Protein AF-A0A1M5T4X8-F1 (afdb_monomer_lite)

Sequence (87 aa):
MEGNESYKTAYAAAYARLIEQHEPTETRLFNDIFVKNFFSKYINSIMKFGAIRKFMISMYNSTSIGLYGLQVCRTKYIDEKLHMEVH

Foldseek 3Di:
DPDPVVVVVVVLLLVLVLLLCLDDPVPRLDDDPCSCVVDDPVVNVVSNDVVVSVVVVCVSCVVPNCNSVVSRVVVSVVVVVVVVVVD

Secondary structure (DSSP, 8-state):
----HHHHHHHHHHHHHHHHTTS-TTT-S---SSGGGGS-HHHHHHTTSHHHHHHHHHHHHTSSTTHHHHHHHHHHHHHHHHHHHT-

pLDDT: mean 89.11, std 10.07, range [44.34, 95.94]

Structure (mmCIF, N/CA/C/O backbone):
data_AF-A0A1M5T4X8-F1
#
_entry.id   AF-A0A1M5T4X8-F1
#
loop_
_atom_site.group_PDB
_atom_site.id
_atom_site.type_symbol
_atom_site.label_atom_id
_atom_site.label_alt_id
_atom_site.label_comp_id
_atom_site.label_asym_id
_atom_site.label_entity_id
_atom_site.label_seq_id
_atom_site.pdbx_PDB_ins_code
_atom_site.Cartn_x
_atom_site.Cartn_y
_atom_site.Cartn_z
_atom_site.occupancy
_atom_site.B_iso_or_equiv
_atom_site.auth_seq_id
_atom_site.auth_comp_id
_atom_site.auth_asym_id
_atom_site.auth_atom_id
_atom_site.pdbx_PDB_model_num
ATOM 1 N N . MET A 1 1 ? 18.326 -13.732 -19.588 1.00 44.34 1 MET A N 1
ATOM 2 C CA . MET A 1 1 ? 17.114 -13.933 -18.770 1.00 44.34 1 MET A CA 1
ATOM 3 C C . MET A 1 1 ? 16.392 -12.598 -18.724 1.00 44.34 1 MET A C 1
ATOM 5 O O . MET A 1 1 ? 16.784 -11.750 -17.935 1.00 44.34 1 MET A O 1
ATOM 9 N N . GLU A 1 2 ? 15.433 -12.361 -19.623 1.00 48.75 2 GLU A N 1
ATOM 10 C CA . GLU A 1 2 ? 14.517 -11.219 -19.497 1.00 48.75 2 GLU A CA 1
ATOM 11 C C . GLU A 1 2 ? 13.710 -11.433 -18.215 1.00 48.75 2 GLU A C 1
ATOM 13 O O . GLU A 1 2 ? 12.811 -12.269 -18.146 1.00 48.75 2 GLU A O 1
ATOM 18 N N . GLY A 1 3 ? 14.140 -10.771 -17.142 1.00 55.88 3 GLY A N 1
ATOM 19 C CA . GLY A 1 3 ? 13.427 -10.786 -15.877 1.00 55.88 3 GLY A CA 1
ATOM 20 C C . GLY A 1 3 ? 12.041 -10.202 -16.103 1.00 55.88 3 GLY A C 1
ATOM 21 O O . GLY A 1 3 ? 11.902 -9.171 -16.748 1.00 55.88 3 GLY A O 1
ATOM 22 N N . ASN A 1 4 ? 11.015 -10.884 -15.609 1.00 69.38 4 ASN A N 1
ATOM 23 C CA . ASN A 1 4 ? 9.623 -10.506 -15.808 1.00 69.38 4 ASN A CA 1
ATOM 24 C C . ASN A 1 4 ? 9.330 -9.163 -15.106 1.00 69.38 4 ASN A C 1
ATOM 26 O O . ASN A 1 4 ? 8.921 -9.133 -13.947 1.00 69.38 4 ASN A O 1
ATOM 30 N N . GLU A 1 5 ? 9.583 -8.040 -15.782 1.00 79.31 5 GLU A N 1
ATOM 31 C CA . GLU A 1 5 ? 9.385 -6.681 -15.253 1.00 79.31 5 GLU A CA 1
ATOM 32 C C . GLU A 1 5 ? 7.933 -6.450 -14.800 1.00 79.31 5 GLU A C 1
ATOM 34 O O . GLU A 1 5 ? 7.677 -5.715 -13.844 1.00 79.31 5 GLU A O 1
ATOM 39 N N . SER A 1 6 ? 6.982 -7.176 -15.396 1.00 84.62 6 SER A N 1
ATOM 40 C CA . SER A 1 6 ? 5.574 -7.190 -14.988 1.00 84.62 6 SER A CA 1
ATOM 41 C C . SER A 1 6 ? 5.377 -7.701 -13.558 1.00 84.62 6 SER A C 1
ATOM 43 O O . SER A 1 6 ? 4.517 -7.202 -12.838 1.00 84.62 6 SER A O 1
ATOM 45 N N . TYR A 1 7 ? 6.190 -8.660 -13.100 1.00 88.06 7 TYR A N 1
ATOM 46 C CA . TYR A 1 7 ? 6.138 -9.123 -11.711 1.00 88.06 7 TYR A CA 1
ATOM 47 C C . TYR A 1 7 ? 6.574 -8.022 -10.741 1.00 88.06 7 TYR A C 1
ATOM 49 O O . TYR A 1 7 ? 5.927 -7.813 -9.717 1.00 88.06 7 TYR A O 1
ATOM 57 N N . LYS A 1 8 ? 7.647 -7.287 -11.061 1.00 86.19 8 LYS A N 1
ATOM 58 C CA . LYS A 1 8 ? 8.157 -6.220 -10.188 1.00 86.19 8 LYS A CA 1
ATOM 59 C C . LYS A 1 8 ? 7.133 -5.098 -10.035 1.00 86.19 8 LYS A C 1
ATOM 61 O O . LYS A 1 8 ? 6.890 -4.637 -8.921 1.00 86.19 8 LYS A O 1
ATOM 66 N N . THR A 1 9 ? 6.501 -4.694 -11.135 1.00 88.62 9 THR A N 1
ATOM 67 C CA . THR A 1 9 ? 5.470 -3.647 -11.123 1.00 88.62 9 THR A CA 1
ATOM 68 C C . THR A 1 9 ? 4.192 -4.109 -10.422 1.00 88.62 9 THR A C 1
ATOM 70 O O . THR A 1 9 ? 3.641 -3.361 -9.612 1.00 88.62 9 THR A O 1
ATOM 73 N N . ALA A 1 10 ? 3.755 -5.353 -10.643 1.00 91.19 10 ALA A N 1
ATOM 74 C CA . ALA A 1 10 ? 2.619 -5.938 -9.933 1.00 91.19 10 ALA A CA 1
ATOM 75 C C . ALA A 1 10 ? 2.873 -6.028 -8.420 1.00 91.19 10 ALA A C 1
ATOM 77 O O . ALA A 1 10 ? 2.022 -5.626 -7.626 1.00 91.19 10 ALA A O 1
ATOM 78 N N . TYR A 1 11 ? 4.064 -6.482 -8.018 1.00 90.50 11 TYR A N 1
ATOM 79 C CA . TYR A 1 11 ? 4.461 -6.559 -6.614 1.00 90.50 11 TYR A CA 1
ATOM 80 C C . TYR A 1 11 ? 4.496 -5.172 -5.964 1.00 90.50 11 TYR A C 1
ATOM 82 O O . TYR A 1 11 ? 3.976 -4.993 -4.866 1.00 90.50 11 TYR A O 1
ATOM 90 N N . ALA A 1 12 ? 5.030 -4.164 -6.661 1.00 89.31 12 ALA A N 1
ATOM 91 C CA . ALA A 1 12 ? 5.036 -2.780 -6.197 1.00 89.31 12 ALA A CA 1
ATOM 92 C C . ALA A 1 12 ? 3.612 -2.228 -5.993 1.00 89.31 12 ALA A C 1
ATOM 94 O O . ALA A 1 12 ? 3.342 -1.577 -4.984 1.00 89.31 12 ALA A O 1
ATOM 95 N N . ALA A 1 13 ? 2.687 -2.497 -6.918 1.00 92.56 13 ALA A N 1
ATOM 96 C CA . ALA A 1 13 ? 1.288 -2.094 -6.773 1.00 92.56 13 ALA A CA 1
ATOM 97 C C . ALA A 1 13 ? 0.606 -2.807 -5.591 1.00 92.56 13 ALA A C 1
ATOM 99 O O . ALA A 1 13 ? -0.063 -2.161 -4.783 1.00 92.56 13 ALA A O 1
ATOM 100 N N . ALA A 1 14 ? 0.827 -4.117 -5.437 1.00 94.12 14 ALA A N 1
ATOM 101 C CA . ALA A 1 14 ? 0.326 -4.884 -4.297 1.00 94.12 14 ALA A CA 1
ATOM 102 C C . ALA A 1 14 ? 0.889 -4.362 -2.965 1.00 94.12 14 ALA A C 1
ATOM 104 O O . ALA A 1 14 ? 0.180 -4.325 -1.964 1.00 94.12 14 ALA A O 1
ATOM 105 N N . TYR A 1 15 ? 2.137 -3.893 -2.953 1.00 93.19 15 TYR A N 1
ATOM 106 C CA . TYR A 1 15 ? 2.763 -3.318 -1.765 1.00 93.19 15 TYR A CA 1
ATOM 107 C C . TYR A 1 15 ? 2.083 -2.020 -1.318 1.00 93.19 15 TYR A C 1
ATOM 109 O O . TYR A 1 15 ? 1.814 -1.840 -0.131 1.00 93.19 15 TYR A O 1
ATOM 117 N N . ALA A 1 16 ? 1.758 -1.132 -2.263 1.00 94.31 16 ALA A N 1
ATOM 118 C CA . ALA A 1 16 ? 1.015 0.092 -1.968 1.00 94.31 16 ALA A CA 1
ATOM 119 C C . ALA A 1 16 ? -0.365 -0.231 -1.371 1.00 94.31 16 ALA A C 1
ATOM 121 O O . ALA A 1 16 ? -0.751 0.344 -0.355 1.00 94.31 16 ALA A O 1
ATOM 122 N N . ARG A 1 17 ? -1.062 -1.228 -1.932 1.00 95.94 17 ARG A N 1
ATOM 123 C CA . ARG A 1 17 ? -2.335 -1.718 -1.381 1.00 95.94 17 ARG A CA 1
ATOM 124 C C . ARG A 1 17 ? -2.177 -2.320 0.012 1.00 95.94 17 ARG A C 1
ATOM 126 O O . ARG A 1 17 ? -3.019 -2.086 0.871 1.00 95.94 17 ARG A O 1
ATOM 133 N N . LEU A 1 18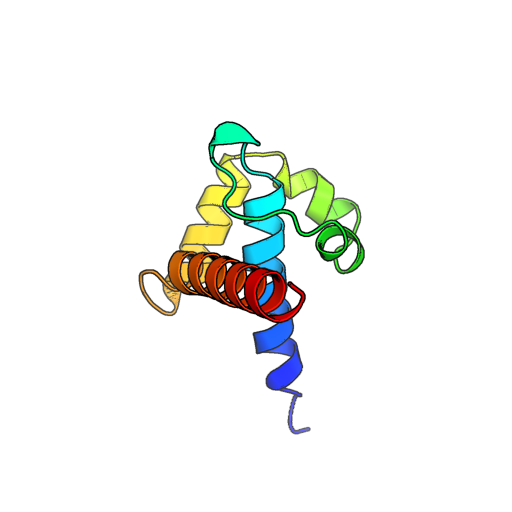 ? -1.096 -3.057 0.266 1.00 95.81 18 LEU A N 1
ATOM 134 C CA . LEU A 1 18 ? -0.829 -3.642 1.578 1.00 95.81 18 LEU A CA 1
ATOM 135 C C . LEU A 1 18 ? -0.650 -2.572 2.658 1.00 95.81 18 LEU A C 1
ATOM 137 O O . LEU A 1 18 ? -1.173 -2.738 3.762 1.00 95.81 18 LEU A O 1
ATOM 141 N N . ILE A 1 19 ? 0.095 -1.506 2.353 1.00 94.31 19 ILE A N 1
ATOM 142 C CA . ILE A 1 19 ? 0.295 -0.372 3.263 1.00 94.31 19 ILE A CA 1
ATOM 143 C C . ILE A 1 19 ? -1.060 0.262 3.593 1.00 94.31 19 ILE A C 1
ATOM 145 O O . ILE A 1 19 ? -1.376 0.416 4.771 1.00 94.31 19 ILE A O 1
ATOM 149 N N . GLU A 1 20 ? -1.889 0.514 2.578 1.00 95.19 20 GLU A N 1
ATOM 150 C CA . GLU A 1 20 ? -3.232 1.080 2.742 1.00 95.19 20 GLU A CA 1
ATOM 151 C C . GLU A 1 20 ? -4.124 0.213 3.655 1.00 95.19 20 GLU A C 1
ATOM 153 O O . GLU A 1 20 ? -4.812 0.721 4.539 1.00 95.19 20 GLU A O 1
ATOM 158 N N . GLN A 1 21 ? -4.051 -1.120 3.544 1.00 95.12 21 GLN A N 1
ATOM 159 C CA . GLN A 1 21 ? -4.799 -2.038 4.422 1.00 95.12 21 GLN A CA 1
ATOM 160 C C . GLN A 1 21 ? -4.322 -2.075 5.885 1.00 95.12 21 GLN A C 1
ATOM 162 O O . GLN A 1 21 ? -4.936 -2.758 6.715 1.00 95.12 21 GLN A O 1
ATOM 167 N N . HIS A 1 22 ? -3.227 -1.388 6.209 1.00 93.50 22 HIS A N 1
ATOM 168 C CA . HIS A 1 22 ? -2.735 -1.200 7.574 1.00 93.50 22 HIS A CA 1
ATOM 169 C C . HIS A 1 22 ? -2.972 0.219 8.107 1.00 93.50 22 HIS A C 1
ATOM 171 O O . HIS A 1 22 ? -2.668 0.473 9.275 1.00 93.50 22 HIS A O 1
ATOM 177 N N . GLU A 1 23 ? -3.526 1.121 7.295 1.00 91.38 23 GLU A N 1
ATOM 178 C CA . GLU A 1 23 ? -4.026 2.405 7.776 1.00 91.38 23 GLU A CA 1
A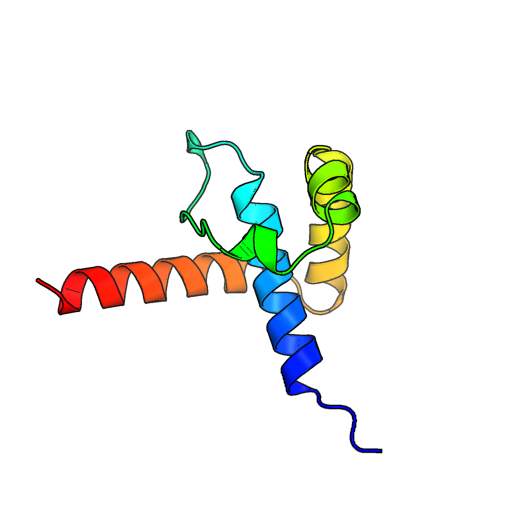TOM 179 C C . GLU A 1 23 ? -5.355 2.234 8.542 1.00 91.38 23 GLU A C 1
ATOM 181 O O . GLU A 1 23 ? -6.089 1.250 8.314 1.00 91.38 23 GLU A O 1
ATOM 186 N N . PRO A 1 24 ? -5.659 3.157 9.480 1.00 89.88 24 PRO A N 1
ATOM 187 C CA . PRO A 1 24 ? -6.928 3.187 10.202 1.00 89.88 24 PRO A CA 1
ATOM 188 C C . PRO A 1 24 ? -8.128 3.163 9.257 1.00 89.88 24 PRO A C 1
ATOM 190 O O . PRO A 1 24 ? -8.081 3.710 8.155 1.00 89.88 24 PRO A O 1
ATOM 193 N N . THR A 1 25 ? -9.215 2.527 9.692 1.00 88.56 25 THR A N 1
ATOM 194 C CA . THR A 1 25 ? -10.421 2.358 8.870 1.00 88.56 25 THR A CA 1
ATOM 195 C C . THR A 1 25 ? -11.019 3.703 8.456 1.00 88.56 25 THR A C 1
ATOM 197 O O . THR A 1 25 ? -11.530 3.816 7.350 1.00 88.56 25 THR A O 1
ATOM 200 N N . GLU A 1 26 ? -10.912 4.731 9.300 1.00 89.44 26 GLU A N 1
ATOM 201 C CA . GLU A 1 26 ? -11.453 6.071 9.047 1.00 89.44 26 GLU A CA 1
ATOM 202 C C . GLU A 1 26 ? -10.721 6.812 7.920 1.00 89.44 26 GLU A C 1
ATOM 204 O O . GLU A 1 26 ? -11.293 7.695 7.287 1.00 89.44 26 GLU A O 1
ATOM 209 N N . THR A 1 27 ? -9.453 6.472 7.676 1.00 88.69 27 THR A N 1
ATOM 210 C CA . THR A 1 27 ? -8.601 7.135 6.676 1.00 88.69 27 THR A CA 1
ATOM 211 C C . THR A 1 27 ? -8.342 6.278 5.444 1.00 88.69 27 THR A C 1
ATOM 213 O O . THR A 1 27 ? -7.780 6.772 4.468 1.00 88.69 27 THR A O 1
ATOM 216 N N . ARG A 1 28 ? -8.720 4.998 5.487 1.00 92.81 28 ARG A N 1
ATOM 217 C CA . ARG A 1 28 ? -8.493 4.038 4.409 1.00 92.81 28 ARG A CA 1
ATOM 218 C C . ARG A 1 28 ? -9.390 4.340 3.209 1.00 92.81 28 ARG A C 1
ATOM 220 O O . ARG A 1 28 ? -10.599 4.492 3.353 1.00 92.81 28 ARG A O 1
ATOM 227 N N . LEU A 1 29 ? -8.808 4.353 2.013 1.00 94.12 29 LEU A N 1
ATOM 228 C CA . LEU A 1 29 ? -9.510 4.705 0.777 1.00 94.12 29 LEU A CA 1
ATOM 229 C C . LEU A 1 29 ? -10.217 3.536 0.077 1.00 94.12 29 LEU A C 1
ATOM 231 O O . LEU A 1 29 ? -11.121 3.778 -0.717 1.00 94.12 29 LEU A O 1
ATOM 235 N N . PHE A 1 30 ? -9.825 2.291 0.350 1.00 94.12 30 PHE A N 1
ATOM 236 C CA . PHE A 1 30 ? -10.465 1.080 -0.185 1.00 94.12 30 PHE A CA 1
ATOM 237 C C . PHE A 1 30 ? -10.173 -0.139 0.698 1.00 94.12 30 PHE A C 1
ATOM 239 O O . PHE A 1 30 ? -9.226 -0.135 1.485 1.00 94.12 30 PHE A O 1
ATOM 246 N N . ASN A 1 31 ? -10.939 -1.220 0.548 1.00 93.75 31 ASN A N 1
ATOM 247 C CA . ASN A 1 31 ? -10.756 -2.456 1.314 1.00 93.75 31 ASN A CA 1
ATOM 248 C C . ASN A 1 31 ? -10.360 -3.636 0.410 1.00 93.75 31 ASN A C 1
ATOM 250 O O . ASN A 1 31 ? -11.209 -4.249 -0.227 1.00 93.75 31 ASN A O 1
ATOM 254 N N . ASP A 1 32 ? -9.074 -3.985 0.403 1.00 93.25 32 ASP A N 1
ATOM 255 C CA . ASP A 1 32 ? -8.532 -5.151 -0.300 1.00 93.25 32 ASP A CA 1
ATOM 256 C C . ASP A 1 32 ? -8.287 -6.298 0.695 1.00 93.25 32 ASP A C 1
ATOM 258 O O . ASP A 1 32 ? -7.263 -6.361 1.382 1.00 93.25 32 ASP A O 1
ATOM 262 N N . ILE A 1 33 ? -9.246 -7.222 0.790 1.00 91.56 33 ILE A N 1
ATOM 263 C CA . ILE A 1 33 ? -9.176 -8.362 1.719 1.00 91.56 33 ILE A CA 1
ATOM 264 C C . ILE A 1 33 ? -8.151 -9.424 1.298 1.00 91.56 33 ILE A C 1
ATOM 266 O O . ILE A 1 33 ? -7.752 -10.251 2.119 1.00 91.56 33 ILE A O 1
ATOM 270 N N . PHE A 1 34 ? -7.709 -9.409 0.038 1.00 93.31 34 PHE A N 1
ATOM 271 C CA . PHE A 1 34 ? -6.846 -10.443 -0.525 1.00 93.31 34 PHE A CA 1
ATOM 272 C C . PHE A 1 34 ? -5.374 -10.056 -0.495 1.00 93.31 34 PHE A C 1
ATOM 274 O O . PHE A 1 34 ? -4.526 -10.948 -0.440 1.00 93.31 34 PHE A O 1
ATOM 281 N N . VAL A 1 35 ? -5.049 -8.758 -0.474 1.00 94.19 35 VAL A N 1
ATOM 282 C CA . VAL A 1 35 ? -3.664 -8.289 -0.610 1.00 94.19 35 VAL A CA 1
ATOM 283 C C . VAL A 1 35 ? -2.708 -8.948 0.385 1.00 94.19 35 VAL A C 1
ATOM 285 O O . VAL A 1 35 ? -1.600 -9.331 0.023 1.00 94.19 35 VAL A O 1
ATOM 288 N N . LYS A 1 36 ? -3.154 -9.165 1.628 1.00 92.88 36 LYS A N 1
ATOM 289 C CA . LYS A 1 36 ? -2.347 -9.767 2.702 1.00 92.88 36 LYS A CA 1
ATOM 290 C C . LYS A 1 36 ? -1.893 -11.192 2.383 1.00 92.88 36 LYS A C 1
ATOM 292 O O . LYS A 1 36 ? -0.852 -11.607 2.889 1.00 92.88 36 LYS A O 1
ATOM 297 N N . ASN A 1 37 ? -2.632 -11.914 1.539 1.00 94.25 37 ASN A N 1
ATOM 298 C CA . ASN A 1 37 ? -2.325 -13.292 1.153 1.00 94.25 37 ASN A CA 1
ATOM 299 C C . ASN A 1 37 ? -1.143 -13.377 0.178 1.00 94.25 37 ASN A C 1
ATOM 301 O O . ASN A 1 37 ? -0.503 -14.421 0.097 1.00 94.25 37 ASN A O 1
ATOM 305 N N . PHE A 1 38 ? -0.816 -12.287 -0.523 1.00 92.88 38 PHE A N 1
ATOM 306 C CA . PHE A 1 38 ? 0.354 -12.230 -1.407 1.00 92.88 38 PHE A CA 1
ATOM 307 C C . PHE A 1 38 ? 1.668 -11.987 -0.653 1.00 92.88 38 PHE A C 1
ATOM 309 O O . PHE A 1 38 ? 2.741 -12.063 -1.250 1.00 92.88 38 PHE A O 1
ATOM 316 N N . PHE A 1 39 ? 1.608 -11.709 0.654 1.00 93.75 39 PHE A N 1
ATOM 317 C CA . PHE A 1 39 ? 2.771 -11.392 1.475 1.00 93.75 39 PHE A CA 1
ATOM 318 C C . PHE A 1 39 ? 2.961 -12.397 2.607 1.00 93.75 39 PHE A C 1
ATOM 320 O O . PHE A 1 39 ? 2.017 -12.960 3.161 1.00 93.75 39 PHE A O 1
ATOM 327 N N . SER A 1 40 ? 4.220 -12.602 2.997 1.00 93.25 40 SER A N 1
ATOM 328 C CA . SER A 1 40 ? 4.541 -13.484 4.116 1.00 93.25 40 SER A CA 1
ATOM 329 C C . SER A 1 40 ? 3.973 -12.943 5.433 1.00 93.25 40 SER A C 1
ATOM 331 O O . SER A 1 40 ? 3.796 -11.736 5.626 1.00 93.25 40 SER A O 1
ATOM 333 N N . LYS A 1 41 ? 3.741 -13.839 6.401 1.00 92.88 41 LYS A N 1
ATOM 334 C CA . LYS A 1 41 ? 3.325 -13.454 7.763 1.00 92.88 41 LYS A CA 1
ATOM 335 C C . LYS A 1 41 ? 4.291 -12.452 8.403 1.00 92.88 41 LYS A C 1
ATOM 337 O O . LYS A 1 41 ? 3.853 -11.581 9.148 1.00 92.88 41 LYS A O 1
ATOM 342 N N . TYR A 1 42 ? 5.584 -12.558 8.090 1.00 92.81 42 TYR A N 1
ATOM 343 C CA . TYR A 1 42 ? 6.601 -11.628 8.569 1.00 92.81 42 TYR A CA 1
ATOM 344 C C . TYR A 1 42 ? 6.366 -10.210 8.038 1.00 92.81 42 TYR A C 1
ATOM 346 O O . TYR A 1 42 ? 6.273 -9.283 8.840 1.00 92.81 42 TYR A O 1
ATOM 354 N N . ILE A 1 43 ? 6.171 -10.052 6.720 1.00 92.31 43 ILE A N 1
ATOM 355 C CA . ILE A 1 43 ? 5.872 -8.746 6.107 1.00 92.31 43 ILE A CA 1
ATOM 356 C C . ILE A 1 43 ? 4.584 -8.157 6.699 1.00 92.31 43 ILE A C 1
ATOM 358 O O . ILE A 1 43 ? 4.560 -7.001 7.116 1.00 92.31 43 ILE A O 1
ATOM 362 N N . ASN A 1 44 ? 3.533 -8.969 6.82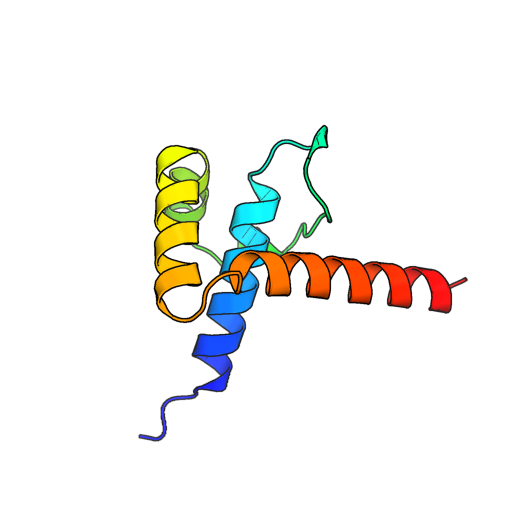4 1.00 92.75 44 ASN A N 1
ATOM 363 C CA . ASN A 1 44 ? 2.278 -8.542 7.444 1.00 92.75 44 ASN A CA 1
ATOM 364 C C . ASN A 1 44 ? 2.460 -8.092 8.908 1.00 92.75 44 ASN A C 1
ATOM 366 O O . ASN A 1 44 ? 1.793 -7.170 9.367 1.00 92.75 44 ASN A O 1
ATOM 370 N N . SER A 1 45 ? 3.365 -8.726 9.657 1.00 93.44 45 SER A N 1
ATOM 371 C CA . SER A 1 45 ? 3.628 -8.362 11.051 1.00 93.44 45 SER A CA 1
ATOM 372 C C . SER A 1 45 ? 4.354 -7.021 11.163 1.00 93.44 45 SER A C 1
ATOM 374 O O . SER A 1 45 ? 3.927 -6.153 11.925 1.00 93.44 45 SER A O 1
ATOM 376 N N . ILE A 1 46 ? 5.405 -6.808 10.364 1.00 93.94 46 ILE A N 1
ATOM 377 C CA . ILE A 1 46 ? 6.177 -5.557 10.403 1.00 93.94 46 ILE A CA 1
ATOM 378 C C . ILE A 1 46 ? 5.363 -4.354 9.894 1.00 93.94 46 ILE A C 1
ATOM 380 O O . ILE A 1 46 ? 5.565 -3.229 10.343 1.00 93.94 46 ILE A O 1
ATOM 384 N N . MET A 1 47 ? 4.379 -4.573 9.019 1.00 92.56 47 MET A N 1
ATOM 385 C CA . MET A 1 47 ? 3.507 -3.505 8.513 1.00 92.56 47 MET A CA 1
ATOM 386 C C . MET A 1 47 ? 2.598 -2.877 9.571 1.00 92.56 47 MET A C 1
ATOM 388 O O . MET A 1 47 ? 2.101 -1.763 9.385 1.00 92.56 47 MET A O 1
ATOM 392 N N . LYS A 1 48 ? 2.416 -3.532 10.721 1.00 92.50 48 LYS A N 1
ATOM 393 C CA . LYS A 1 48 ? 1.677 -2.958 11.853 1.00 92.50 48 LYS A CA 1
ATOM 394 C C . LYS A 1 48 ? 2.375 -1.725 12.436 1.00 92.50 48 LYS A C 1
ATOM 396 O O . LYS A 1 48 ? 1.705 -0.846 12.975 1.00 92.50 48 LYS A O 1
ATOM 401 N N . PHE A 1 49 ? 3.694 -1.611 12.281 1.00 93.81 49 PHE A N 1
ATOM 402 C CA . PHE A 1 49 ? 4.463 -0.482 12.794 1.00 93.81 49 PHE A CA 1
ATOM 403 C C . PHE A 1 49 ? 4.398 0.715 11.834 1.00 93.81 49 PHE A C 1
ATOM 405 O O . PHE A 1 49 ? 4.919 0.671 10.720 1.00 93.81 49 PHE A O 1
ATOM 412 N N . GLY A 1 50 ? 3.810 1.828 12.285 1.00 91.38 50 GLY A N 1
ATOM 413 C CA . GLY A 1 50 ? 3.641 3.031 11.458 1.00 91.38 50 GLY A CA 1
ATOM 414 C C . GLY A 1 50 ? 4.955 3.633 10.942 1.00 91.38 50 GLY A C 1
ATOM 415 O O . GLY A 1 50 ? 5.000 4.138 9.823 1.00 91.38 50 GLY A O 1
ATOM 416 N N . ALA A 1 51 ? 6.047 3.529 11.707 1.00 93.44 51 ALA A N 1
ATOM 417 C CA . ALA A 1 51 ? 7.373 3.968 11.260 1.00 93.44 51 ALA A CA 1
ATOM 418 C C . ALA A 1 51 ? 7.870 3.168 10.044 1.00 93.44 51 ALA A C 1
ATOM 420 O O . ALA A 1 51 ? 8.400 3.750 9.099 1.00 93.44 51 ALA A O 1
ATOM 421 N N . ILE A 1 52 ? 7.631 1.851 10.037 1.00 92.62 52 ILE A N 1
ATOM 422 C CA . ILE A 1 52 ? 7.980 0.974 8.914 1.00 92.62 52 ILE A CA 1
ATOM 423 C C . ILE A 1 52 ? 7.150 1.355 7.691 1.00 92.62 52 ILE A C 1
ATOM 425 O O . ILE A 1 52 ? 7.710 1.509 6.611 1.00 92.62 52 ILE A O 1
ATOM 429 N N . ARG A 1 53 ? 5.845 1.608 7.852 1.00 92.88 53 ARG A N 1
ATOM 430 C CA . ARG A 1 53 ? 5.002 2.070 6.737 1.00 92.88 53 ARG A CA 1
ATOM 431 C C . ARG A 1 53 ? 5.506 3.378 6.135 1.00 92.88 53 ARG A C 1
ATOM 433 O O . ARG A 1 53 ? 5.704 3.444 4.928 1.00 92.88 53 ARG A O 1
ATOM 440 N N . LYS A 1 54 ? 5.804 4.388 6.960 1.00 93.06 54 LYS A N 1
ATOM 441 C CA . LYS A 1 54 ? 6.356 5.675 6.494 1.00 93.06 54 LYS A CA 1
ATOM 442 C C . LYS A 1 54 ? 7.687 5.506 5.763 1.00 93.06 54 LYS A C 1
ATOM 444 O O . LYS A 1 54 ? 7.884 6.109 4.711 1.00 93.06 54 LYS A O 1
ATOM 449 N N . PHE A 1 55 ? 8.577 4.664 6.289 1.00 92.69 55 PHE A N 1
ATOM 450 C CA . PHE A 1 55 ? 9.833 4.335 5.622 1.00 92.69 55 PHE A CA 1
ATOM 451 C C . PHE A 1 55 ? 9.590 3.680 4.256 1.00 92.69 55 PHE A C 1
ATOM 453 O O . PHE A 1 55 ? 10.164 4.110 3.259 1.00 92.69 55 PHE A O 1
ATOM 460 N N . MET A 1 56 ? 8.685 2.702 4.182 1.00 89.94 56 MET A N 1
ATOM 461 C CA . 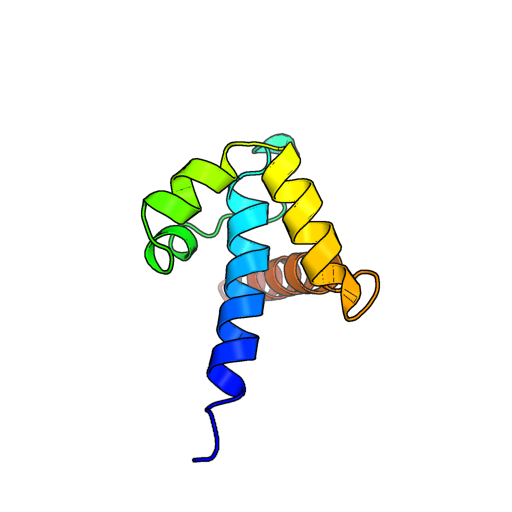MET A 1 56 ? 8.357 2.035 2.922 1.00 89.94 56 MET A CA 1
ATOM 462 C C . MET A 1 56 ? 7.696 2.980 1.914 1.00 89.94 56 MET A C 1
ATOM 464 O O . MET A 1 56 ? 8.021 2.904 0.735 1.00 89.94 56 MET A O 1
ATOM 468 N N . ILE A 1 57 ? 6.834 3.904 2.351 1.00 91.69 57 ILE A N 1
ATOM 469 C CA . ILE A 1 57 ? 6.269 4.955 1.487 1.00 91.69 57 ILE A CA 1
ATOM 470 C C . ILE A 1 57 ? 7.384 5.855 0.942 1.00 91.69 57 ILE A C 1
ATOM 472 O O . ILE A 1 57 ? 7.382 6.182 -0.242 1.00 91.69 57 ILE A O 1
ATOM 476 N N . SER A 1 58 ? 8.357 6.227 1.778 1.00 92.06 58 SER A N 1
ATOM 477 C CA . SER A 1 58 ? 9.519 7.011 1.344 1.00 92.06 58 SER A CA 1
ATOM 478 C C . SER A 1 58 ? 10.341 6.261 0.292 1.00 92.06 58 SER A C 1
ATOM 480 O O . SER A 1 58 ? 10.625 6.803 -0.773 1.00 92.06 58 SER A O 1
ATOM 482 N N . MET A 1 59 ? 10.627 4.975 0.528 1.00 88.44 59 MET A N 1
ATOM 483 C CA . MET A 1 59 ? 11.297 4.111 -0.448 1.00 88.44 59 MET A CA 1
ATOM 484 C C . MET A 1 59 ? 10.498 3.999 -1.750 1.00 88.44 59 MET A C 1
ATOM 486 O O . MET A 1 59 ? 11.070 4.085 -2.831 1.00 88.44 59 MET A O 1
ATOM 490 N N . TYR A 1 60 ? 9.177 3.869 -1.665 1.00 85.25 60 TYR A N 1
ATOM 491 C CA . TYR A 1 60 ? 8.296 3.782 -2.826 1.00 85.25 60 TYR A CA 1
ATOM 492 C C . TYR A 1 60 ? 8.296 5.074 -3.654 1.00 85.25 60 TYR A C 1
ATOM 494 O O . TYR A 1 60 ? 8.355 5.043 -4.881 1.00 85.25 60 TYR A O 1
ATOM 502 N N . ASN A 1 61 ? 8.296 6.222 -2.977 1.00 88.81 61 ASN A N 1
ATOM 503 C CA . ASN A 1 61 ? 8.345 7.538 -3.607 1.00 88.81 61 ASN A CA 1
ATOM 504 C C . ASN A 1 61 ? 9.763 7.965 -4.022 1.00 88.81 61 ASN A C 1
ATOM 506 O O . ASN A 1 61 ? 9.904 8.970 -4.714 1.00 88.81 61 ASN A O 1
ATOM 510 N N . SER A 1 62 ? 10.811 7.223 -3.645 1.00 88.06 62 SER A N 1
ATOM 511 C CA . SER A 1 62 ? 12.195 7.535 -4.038 1.00 88.06 62 SER A CA 1
ATOM 512 C C . SER A 1 62 ? 12.409 7.467 -5.553 1.00 88.06 62 SER A C 1
ATOM 514 O O . SER A 1 62 ? 13.256 8.173 -6.089 1.00 88.06 62 SER A O 1
ATOM 516 N N . THR A 1 63 ? 11.618 6.642 -6.250 1.00 82.38 63 THR A N 1
ATOM 517 C CA . THR A 1 63 ? 11.638 6.542 -7.717 1.00 82.38 63 THR A CA 1
ATOM 518 C C . THR A 1 63 ? 10.887 7.699 -8.375 1.00 82.38 63 THR A C 1
ATOM 520 O O . THR A 1 63 ? 11.321 8.227 -9.393 1.00 82.38 63 THR A O 1
ATOM 523 N N . SER A 1 64 ? 9.745 8.093 -7.808 1.00 86.00 64 SER A N 1
ATOM 524 C CA . SER A 1 64 ? 8.942 9.216 -8.284 1.00 86.00 64 SER A CA 1
ATOM 525 C C . SER A 1 64 ? 8.060 9.737 -7.153 1.00 86.00 64 SER A C 1
ATOM 527 O O . SER A 1 64 ? 7.368 8.967 -6.478 1.00 86.00 64 SER A O 1
ATOM 529 N N . ILE A 1 65 ? 8.083 11.053 -6.944 1.00 89.25 65 ILE A N 1
ATOM 530 C CA . ILE A 1 65 ? 7.313 11.702 -5.882 1.00 89.25 65 ILE A CA 1
ATOM 531 C C . ILE A 1 65 ? 5.819 11.451 -6.120 1.00 89.25 65 ILE A C 1
ATOM 533 O O . ILE A 1 65 ? 5.292 11.728 -7.193 1.00 89.25 65 ILE A O 1
ATOM 537 N N . GLY A 1 66 ? 5.129 10.940 -5.098 1.00 88.94 66 GLY A N 1
ATOM 538 C CA . GLY A 1 66 ? 3.683 10.713 -5.142 1.00 88.94 66 GLY A CA 1
ATOM 539 C C . GLY A 1 66 ? 3.250 9.390 -5.780 1.00 88.94 66 GLY A C 1
ATOM 540 O O . GLY A 1 66 ? 2.048 9.145 -5.871 1.00 88.94 66 GLY A O 1
ATOM 541 N N . LEU A 1 67 ? 4.182 8.506 -6.157 1.00 91.25 67 LEU A N 1
ATOM 542 C CA . LEU A 1 67 ? 3.859 7.201 -6.741 1.00 91.25 67 LEU A CA 1
ATOM 543 C C . LEU A 1 67 ? 2.948 6.361 -5.831 1.00 91.25 67 LEU A C 1
ATOM 545 O O . LEU A 1 67 ? 2.039 5.690 -6.320 1.00 91.25 67 LEU A O 1
ATOM 549 N N . TYR A 1 68 ? 3.150 6.424 -4.509 1.00 93.12 68 TYR A N 1
ATOM 550 C CA . TYR A 1 68 ? 2.280 5.748 -3.538 1.00 93.12 68 TYR A CA 1
ATOM 551 C C . TYR A 1 68 ? 0.836 6.247 -3.656 1.00 93.12 68 TYR A C 1
ATOM 553 O O . TYR A 1 68 ? -0.084 5.457 -3.867 1.00 93.12 68 TYR A O 1
ATOM 561 N N . GLY A 1 69 ? 0.654 7.570 -3.590 1.00 93.31 69 GLY A N 1
ATOM 562 C CA . GLY A 1 69 ? -0.659 8.204 -3.693 1.00 93.31 69 GLY A CA 1
ATOM 563 C C . GLY A 1 69 ? -1.338 7.890 -5.024 1.00 93.31 69 GLY A C 1
ATOM 564 O O . GLY A 1 69 ? -2.522 7.571 -5.044 1.00 93.31 69 GLY A O 1
ATOM 565 N N . LEU A 1 70 ? -0.575 7.873 -6.123 1.00 94.19 70 LEU A N 1
ATOM 566 C CA . LEU A 1 70 ? -1.077 7.473 -7.436 1.00 94.19 70 LEU A CA 1
ATOM 567 C C . LEU A 1 70 ? -1.674 6.059 -7.415 1.00 94.19 70 LEU A C 1
ATOM 569 O O . LEU A 1 70 ? -2.776 5.867 -7.920 1.00 94.19 70 LEU A O 1
ATOM 573 N N . GLN A 1 71 ? -0.983 5.069 -6.839 1.00 94.56 71 GLN A N 1
ATOM 574 C CA . GLN A 1 71 ? -1.497 3.693 -6.800 1.00 94.56 71 GLN A CA 1
ATOM 575 C C . GLN A 1 71 ? -2.743 3.549 -5.926 1.00 94.56 71 GLN A C 1
ATOM 577 O O . GLN A 1 71 ? -3.659 2.800 -6.281 1.00 94.56 71 GLN A O 1
ATOM 582 N N . VAL A 1 72 ? -2.788 4.268 -4.804 1.00 94.94 72 VAL A N 1
ATOM 583 C CA . VAL A 1 72 ? -3.943 4.263 -3.902 1.00 94.94 72 VAL A CA 1
ATOM 584 C C . VAL A 1 72 ? -5.157 4.887 -4.595 1.00 94.94 72 VAL A C 1
ATOM 586 O O . VAL A 1 72 ? -6.202 4.243 -4.694 1.00 94.94 72 VAL A O 1
ATOM 589 N N . CYS A 1 73 ? -5.001 6.080 -5.177 1.00 95.38 73 CYS A N 1
ATOM 590 C CA . CYS A 1 73 ? -6.059 6.759 -5.928 1.00 95.38 73 CYS A CA 1
ATOM 591 C C . CYS A 1 73 ? -6.514 5.954 -7.151 1.00 95.38 73 CYS A C 1
ATOM 593 O O . CYS A 1 73 ? -7.709 5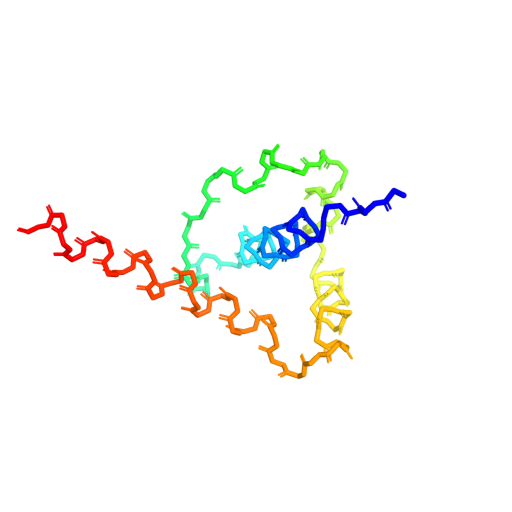.864 -7.414 1.00 95.38 73 CYS A O 1
ATOM 595 N N . ARG A 1 74 ? -5.578 5.334 -7.880 1.00 95.12 74 ARG A N 1
ATOM 596 C CA . ARG A 1 74 ? -5.886 4.456 -9.016 1.00 95.12 74 ARG 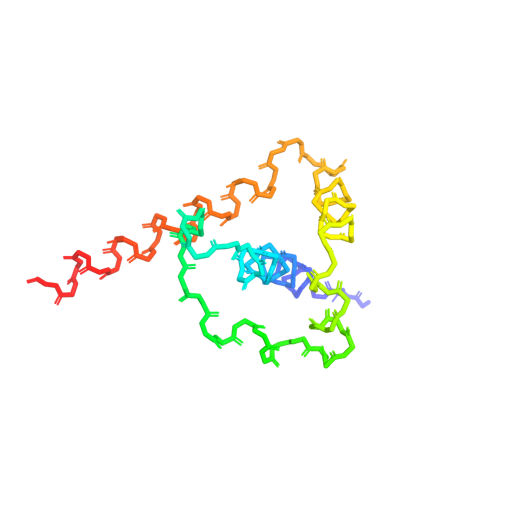A CA 1
ATOM 597 C C . ARG A 1 74 ? -6.750 3.273 -8.591 1.00 95.12 74 ARG A C 1
ATOM 599 O O . ARG A 1 74 ? -7.698 2.950 -9.295 1.00 95.12 74 ARG A O 1
ATOM 606 N N . THR A 1 75 ? -6.409 2.621 -7.479 1.00 95.50 75 THR A N 1
ATOM 607 C CA . THR A 1 75 ? -7.172 1.466 -6.981 1.00 95.50 75 THR A CA 1
ATOM 608 C C . THR A 1 75 ? -8.582 1.902 -6.594 1.00 95.50 75 THR A C 1
ATOM 610 O O . THR A 1 75 ? -9.538 1.354 -7.128 1.00 95.50 75 THR A O 1
ATOM 613 N N . LYS A 1 76 ? -8.707 2.978 -5.804 1.00 95.69 76 LYS A N 1
ATOM 614 C CA . LYS A 1 76 ? -10.004 3.571 -5.454 1.00 95.69 76 LYS A CA 1
ATOM 615 C C . LYS A 1 76 ? -10.853 3.886 -6.691 1.00 95.69 76 LYS A C 1
ATOM 617 O O . LYS A 1 76 ? -12.007 3.488 -6.750 1.00 95.69 76 LYS A O 1
ATOM 622 N N . TYR A 1 77 ? -10.281 4.574 -7.679 1.00 95.81 77 TYR A N 1
ATOM 623 C CA . TYR A 1 77 ? -11.003 4.966 -8.890 1.00 95.81 77 TYR A CA 1
ATOM 624 C C . TYR A 1 77 ? -11.533 3.759 -9.673 1.00 95.81 77 TYR A C 1
ATOM 626 O O . TYR A 1 77 ? -12.673 3.773 -10.127 1.00 95.81 77 TYR A O 1
ATOM 634 N N . ILE A 1 78 ? -10.709 2.719 -9.843 1.00 94.62 78 ILE A N 1
ATOM 635 C CA . ILE A 1 78 ? -11.111 1.506 -10.565 1.00 94.62 78 ILE A CA 1
ATOM 636 C C . ILE A 1 78 ? -12.216 0.773 -9.799 1.00 94.62 78 ILE A C 1
ATOM 638 O O . ILE A 1 78 ? -13.208 0.389 -10.414 1.00 94.62 78 ILE A O 1
ATOM 642 N N . ASP A 1 79 ? -12.078 0.625 -8.481 1.00 92.62 79 ASP A N 1
ATOM 643 C CA . ASP A 1 79 ? -13.086 -0.033 -7.645 1.00 92.62 79 ASP A CA 1
ATOM 644 C C . ASP A 1 79 ? -14.419 0.731 -7.693 1.00 92.62 79 ASP A C 1
ATOM 646 O O . ASP A 1 79 ? -15.466 0.135 -7.937 1.00 92.62 79 ASP A O 1
ATOM 650 N N . GLU A 1 80 ? -14.390 2.060 -7.547 1.00 93.69 80 GLU A N 1
ATOM 651 C CA . GLU A 1 80 ? -15.579 2.915 -7.661 1.00 93.69 80 GLU A CA 1
ATOM 652 C C . GLU A 1 80 ? -16.251 2.779 -9.032 1.00 93.69 80 GLU A C 1
ATOM 654 O O . GLU A 1 80 ? -17.474 2.680 -9.112 1.00 93.69 80 GLU A O 1
ATOM 659 N N . LYS A 1 81 ? -15.467 2.740 -10.117 1.00 93.44 81 LYS A N 1
ATOM 660 C CA . LYS A 1 81 ? -15.999 2.561 -11.473 1.00 93.44 81 LYS A CA 1
ATOM 661 C C . LYS A 1 81 ? -16.660 1.202 -11.665 1.00 93.44 81 LYS A C 1
ATOM 663 O O . LYS A 1 81 ? -17.772 1.151 -12.178 1.00 93.44 81 LYS A O 1
ATOM 668 N N . LEU A 1 82 ? -16.021 0.131 -11.205 1.00 91.94 82 LEU A N 1
ATOM 669 C CA . LEU A 1 82 ? -16.585 -1.217 -11.279 1.00 91.94 82 LEU A CA 1
ATOM 670 C C . LEU A 1 82 ? -17.869 -1.338 -10.453 1.00 91.94 82 LEU A C 1
ATOM 672 O O . LEU A 1 82 ? -18.827 -1.957 -10.901 1.00 91.94 82 LEU A O 1
ATOM 676 N N . HIS A 1 83 ? -17.928 -0.711 -9.277 1.00 87.56 83 HIS A N 1
ATOM 677 C CA . HIS A 1 83 ? -19.148 -0.685 -8.472 1.00 87.56 83 HIS A CA 1
ATOM 678 C C . HIS A 1 83 ? -20.304 0.054 -9.159 1.00 87.56 83 HIS A C 1
ATOM 680 O O . HIS A 1 83 ? -21.448 -0.366 -9.014 1.00 87.56 83 HIS A O 1
ATOM 686 N N . MET A 1 84 ? -20.027 1.123 -9.914 1.00 80.06 84 MET A N 1
ATOM 687 C CA . MET A 1 84 ? -21.057 1.854 -10.665 1.00 80.06 84 MET A CA 1
ATOM 688 C C . MET A 1 84 ? -21.575 1.085 -11.887 1.00 80.06 84 MET A C 1
ATOM 690 O O . MET A 1 84 ? -22.734 1.251 -12.232 1.00 80.06 84 MET A O 1
ATOM 694 N N . GLU A 1 85 ? -20.742 0.276 -12.547 1.00 75.81 85 GLU A N 1
ATOM 695 C CA . GLU A 1 85 ? -21.133 -0.490 -13.747 1.00 75.81 85 GLU A CA 1
ATOM 696 C C . GLU A 1 85 ? -21.908 -1.780 -13.434 1.00 75.81 85 GLU A C 1
ATOM 698 O O . GLU A 1 85 ? -22.550 -2.348 -14.314 1.00 75.81 85 GLU A O 1
ATOM 703 N N . VAL A 1 86 ? -21.840 -2.263 -12.191 1.00 69.00 86 VAL A N 1
ATOM 704 C CA . VAL A 1 86 ? -22.555 -3.466 -11.726 1.00 69.00 86 VAL A CA 1
ATOM 705 C C . VAL A 1 86 ? -23.976 -3.136 -11.218 1.00 69.00 86 VAL A C 1
ATOM 707 O O . VAL A 1 86 ? -24.742 -4.046 -10.895 1.00 69.00 86 VAL A O 1
ATOM 710 N N . HIS A 1 87 ? -24.355 -1.854 -11.187 1.00 48.84 87 HIS A N 1
ATOM 711 C CA . HIS A 1 87 ? -25.691 -1.355 -10.837 1.00 48.84 87 HIS A CA 1
ATOM 712 C C . HIS A 1 87 ? -26.430 -0.788 -12.052 1.00 48.84 87 HIS A C 1
ATOM 714 O O . HIS A 1 87 ? -27.678 -0.886 -12.044 1.00 48.84 87 HIS A O 1
#

Radius of gyration: 13.84 Å; chains: 1; bounding box: 43×26×32 Å

Organism: NCBI:txid1121320